Protein AF-A0A1Q4XN80-F1 (afdb_monomer_lite)

Structure (mmCIF, N/CA/C/O backbone):
data_AF-A0A1Q4XN80-F1
#
_entry.id   AF-A0A1Q4XN80-F1
#
loop_
_atom_site.group_PDB
_atom_site.id
_atom_site.type_symbol
_atom_site.label_atom_id
_atom_site.label_alt_id
_atom_site.label_comp_id
_atom_site.label_asym_id
_atom_site.label_entity_id
_atom_site.label_seq_id
_atom_site.pdbx_PDB_ins_code
_atom_site.Cartn_x
_atom_site.Cartn_y
_atom_site.Cartn_z
_atom_site.occupancy
_atom_site.B_iso_or_equiv
_atom_site.auth_seq_id
_atom_site.auth_comp_id
_atom_site.auth_asym_id
_atom_site.auth_atom_id
_atom_site.pdbx_PDB_model_num
ATOM 1 N N . MET A 1 1 ? -24.501 19.741 49.309 1.00 60.06 1 MET A N 1
ATOM 2 C CA . MET A 1 1 ? -23.180 20.151 48.778 1.00 60.06 1 MET A CA 1
ATOM 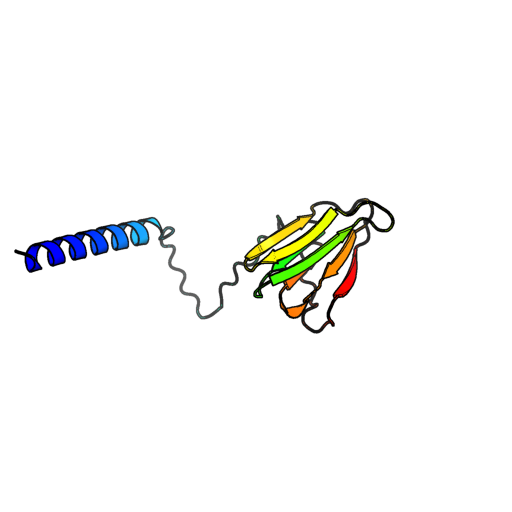3 C C . MET A 1 1 ? -22.724 19.364 47.542 1.00 60.06 1 MET A C 1
ATOM 5 O O . MET A 1 1 ? -22.026 19.949 46.731 1.00 60.06 1 MET A O 1
ATOM 9 N N . ALA A 1 2 ? -23.139 18.105 47.325 1.00 61.44 2 ALA A N 1
ATOM 10 C CA . ALA A 1 2 ? -22.735 17.329 46.136 1.00 61.44 2 ALA A CA 1
ATOM 11 C C . ALA A 1 2 ? -23.287 17.872 44.797 1.00 61.44 2 ALA A C 1
ATOM 13 O O . ALA A 1 2 ? -22.578 17.896 43.798 1.00 61.44 2 ALA A O 1
ATOM 14 N N . ILE A 1 3 ? -24.527 18.376 44.795 1.00 69.75 3 ILE A N 1
ATOM 15 C CA . ILE A 1 3 ? -25.181 18.936 43.597 1.00 69.75 3 ILE A CA 1
ATOM 16 C C . ILE A 1 3 ? -24.422 20.167 43.078 1.00 69.75 3 ILE A C 1
ATOM 18 O O . ILE A 1 3 ? -24.236 20.318 41.879 1.00 69.75 3 ILE A O 1
ATOM 22 N N . VAL A 1 4 ? -23.917 21.009 43.984 1.00 76.00 4 VAL A N 1
ATOM 23 C CA . VAL A 1 4 ? -23.137 22.202 43.619 1.00 76.00 4 VAL A CA 1
ATOM 24 C C . VAL A 1 4 ? -21.828 21.801 42.933 1.00 76.00 4 VAL A C 1
ATOM 26 O O . VAL A 1 4 ? -21.467 22.391 41.922 1.00 76.00 4 VAL A O 1
ATOM 29 N N . GLY A 1 5 ? -21.161 20.748 43.419 1.00 75.12 5 GLY A N 1
ATOM 30 C CA . GLY A 1 5 ? -19.956 20.211 42.781 1.00 75.12 5 GLY A CA 1
ATOM 31 C C . GLY A 1 5 ? -20.218 19.663 41.375 1.00 75.12 5 GLY A C 1
ATOM 32 O O . GLY A 1 5 ? -19.454 19.946 40.456 1.00 75.12 5 GLY A O 1
ATOM 33 N N . ALA A 1 6 ? -21.331 18.947 41.186 1.00 78.75 6 ALA A N 1
ATOM 34 C CA . ALA A 1 6 ? -21.714 18.411 39.880 1.00 78.75 6 ALA A CA 1
ATOM 35 C C . ALA A 1 6 ? -22.026 19.520 38.862 1.00 78.75 6 ALA A C 1
ATOM 37 O O . ALA A 1 6 ? -21.616 19.429 37.707 1.00 78.75 6 ALA A O 1
ATOM 38 N N . VAL A 1 7 ? -22.696 20.593 39.296 1.00 83.69 7 VAL A N 1
ATOM 39 C CA . VAL A 1 7 ? -23.005 21.743 38.433 1.00 83.69 7 VAL A CA 1
ATOM 40 C C . VAL A 1 7 ? -21.728 22.469 38.010 1.00 83.69 7 VAL A C 1
ATOM 42 O O . VAL A 1 7 ? -21.573 22.786 36.835 1.00 83.69 7 VAL A O 1
ATOM 45 N N . VAL A 1 8 ? -20.783 22.687 38.930 1.00 85.44 8 VAL A N 1
ATOM 46 C CA . VAL A 1 8 ? -19.504 23.342 38.602 1.00 85.44 8 VAL A CA 1
ATOM 47 C C . VAL A 1 8 ? -18.693 22.509 37.607 1.00 85.44 8 VAL A C 1
ATOM 49 O O . VAL A 1 8 ? -18.154 23.067 36.655 1.00 85.44 8 VAL A O 1
ATOM 52 N N . LEU A 1 9 ? -18.656 21.184 37.786 1.00 84.75 9 LEU A N 1
ATOM 53 C CA . LEU A 1 9 ? -17.957 20.266 36.883 1.00 84.75 9 LEU A CA 1
ATOM 54 C C . LEU A 1 9 ? -18.599 20.245 35.486 1.00 84.75 9 LEU A C 1
ATOM 56 O O . LEU A 1 9 ? -17.904 20.283 34.474 1.00 84.75 9 LEU A O 1
ATOM 60 N N . LEU A 1 10 ? -19.931 20.241 35.413 1.00 84.81 10 LEU A N 1
ATOM 61 C CA . LEU A 1 10 ? -20.640 20.313 34.138 1.00 84.81 10 LEU A CA 1
ATOM 62 C C . LEU A 1 10 ? -20.307 21.611 33.386 1.00 84.81 10 LEU A C 1
ATOM 64 O O . LEU A 1 10 ? -20.023 21.579 32.191 1.00 84.81 10 LEU A O 1
ATOM 68 N N . VAL A 1 11 ? -20.308 22.750 34.084 1.00 88.00 11 VAL A N 1
ATOM 69 C CA . VAL A 1 11 ? -20.015 24.061 33.485 1.00 88.00 11 VAL A CA 1
ATOM 70 C C . VAL A 1 11 ? -18.576 24.132 32.974 1.00 88.00 11 VAL A C 1
ATOM 72 O O . VAL A 1 11 ? -18.347 24.656 31.885 1.00 88.00 11 VAL A O 1
ATOM 75 N N . THR A 1 12 ? -17.604 23.577 33.702 1.00 85.81 12 THR A N 1
ATOM 76 C CA . THR A 1 12 ? -16.209 23.544 33.242 1.00 85.81 12 THR A CA 1
ATOM 77 C C . THR A 1 12 ? -16.029 22.628 32.036 1.00 85.81 12 THR A C 1
ATOM 79 O O . THR A 1 12 ? -15.347 23.022 31.093 1.00 85.81 12 THR A O 1
ATOM 82 N N . LEU A 1 13 ? -16.683 21.461 31.998 1.00 85.50 13 LEU A N 1
ATOM 83 C CA . LEU A 1 13 ? -16.658 20.588 30.818 1.00 85.50 13 LEU A CA 1
ATOM 84 C C . LEU A 1 13 ? -17.292 21.248 29.591 1.00 85.50 13 LEU A C 1
ATOM 86 O O . LEU A 1 13 ? -16.739 21.147 28.500 1.00 85.50 13 LEU A O 1
ATOM 90 N N . LEU A 1 14 ? -18.406 21.964 29.761 1.00 86.50 14 LEU A N 1
ATOM 91 C CA . LEU A 1 14 ? -19.043 22.713 28.674 1.00 86.50 14 LEU A CA 1
ATOM 92 C C . LEU A 1 14 ? -18.152 23.854 28.170 1.00 86.50 14 LEU A C 1
ATOM 94 O O . LEU A 1 14 ? -18.052 24.063 26.963 1.00 86.50 14 LEU A O 1
ATOM 98 N N . ALA A 1 15 ? -17.471 24.563 29.073 1.00 84.62 15 ALA A N 1
ATOM 99 C CA . ALA A 1 15 ? -16.552 25.637 28.708 1.00 84.62 15 ALA A CA 1
ATOM 100 C C . ALA A 1 15 ? -15.319 25.109 27.960 1.00 84.62 15 ALA A C 1
ATOM 102 O O . ALA A 1 15 ? -14.941 25.674 26.936 1.00 84.62 15 ALA A O 1
ATOM 103 N N . LEU A 1 16 ? -14.717 24.011 28.430 1.00 80.44 16 LEU A N 1
ATOM 104 C CA . LEU A 1 16 ? -13.585 23.381 27.747 1.00 80.44 16 LEU A CA 1
ATOM 105 C C . LEU A 1 16 ? -14.023 22.795 26.403 1.00 80.44 16 LEU A C 1
ATOM 107 O O . LEU A 1 16 ? -13.398 23.090 25.391 1.00 80.44 16 LEU A O 1
ATOM 111 N N . GLY A 1 17 ? -15.123 22.042 26.364 1.00 76.00 17 GLY A N 1
ATOM 112 C CA . GLY A 1 17 ? -15.669 21.489 25.124 1.00 76.00 17 GLY A CA 1
ATOM 113 C C . GLY A 1 17 ? -15.972 22.576 24.092 1.00 76.00 17 GLY A C 1
ATOM 114 O O . GLY A 1 17 ? -15.547 22.472 22.945 1.00 76.00 17 GLY A O 1
ATOM 115 N N . GLY A 1 18 ? -16.617 23.669 24.510 1.00 78.81 18 GLY A N 1
ATOM 116 C CA . GLY A 1 18 ? -16.890 24.819 23.648 1.00 78.81 18 GLY A CA 1
ATOM 117 C C . GLY A 1 18 ? -15.625 25.540 23.177 1.00 78.81 18 GLY A C 1
ATOM 118 O O . GLY A 1 18 ? -15.546 25.933 22.016 1.00 78.81 18 GLY A O 1
ATOM 119 N N . PHE A 1 19 ? -14.614 25.680 24.037 1.00 77.38 19 PHE A N 1
ATOM 120 C CA . PHE A 1 19 ? -13.344 26.317 23.684 1.00 77.38 19 PHE A CA 1
ATOM 121 C C . PHE A 1 19 ? -12.529 25.488 22.685 1.00 77.38 19 PHE A C 1
ATOM 123 O O . PHE A 1 19 ? -11.987 26.042 21.729 1.00 77.38 19 PHE A O 1
ATOM 130 N N . PHE A 1 20 ? -12.466 24.166 22.875 1.00 74.50 20 PHE A N 1
ATOM 131 C CA . PHE A 1 20 ? -11.819 23.255 21.931 1.00 74.50 20 PHE A CA 1
ATOM 132 C C . PHE A 1 20 ? -12.544 23.253 20.587 1.00 74.50 20 PHE A C 1
ATOM 134 O O . PHE A 1 20 ? -11.889 23.432 19.568 1.00 74.50 20 PHE A O 1
ATOM 141 N N . LEU A 1 21 ? -13.878 23.162 20.575 1.00 70.62 21 LEU A N 1
ATOM 142 C CA . LEU A 1 21 ? -14.654 23.264 19.339 1.00 70.62 21 LEU A CA 1
ATOM 143 C C . LEU A 1 21 ? -14.412 24.603 18.637 1.00 70.62 21 LEU A C 1
ATOM 145 O O . LEU A 1 21 ? -14.045 24.610 17.471 1.00 70.62 21 LEU A O 1
ATOM 149 N N . TYR A 1 22 ? -14.514 25.731 19.345 1.00 69.00 22 TYR A N 1
ATOM 150 C CA . TYR A 1 22 ? -14.275 27.058 18.767 1.00 69.00 22 TYR A CA 1
ATOM 151 C C . TYR A 1 22 ? -12.868 27.205 18.173 1.00 69.00 22 TYR A C 1
ATOM 153 O O . TYR A 1 22 ? -12.702 27.804 17.114 1.00 69.00 22 TYR A O 1
ATOM 161 N N . ARG A 1 23 ? -11.849 26.643 18.831 1.00 67.56 23 ARG A N 1
ATOM 162 C CA . ARG A 1 23 ? -10.459 26.699 18.360 1.00 67.56 23 ARG A CA 1
ATOM 163 C C . ARG A 1 23 ? -10.153 25.691 17.250 1.00 67.56 23 ARG A C 1
ATOM 165 O O . ARG A 1 23 ? -9.181 25.884 16.527 1.00 67.56 23 ARG A O 1
ATOM 172 N N . SER A 1 24 ? -10.970 24.649 17.121 1.00 56.22 24 SER A N 1
ATOM 173 C CA . SER A 1 24 ? -10.894 23.650 16.056 1.00 56.22 24 SER A CA 1
ATOM 174 C C . SER A 1 24 ? -11.685 24.027 14.807 1.00 56.22 24 SER A C 1
ATOM 176 O O . SER A 1 24 ? -11.519 23.341 13.807 1.00 56.22 24 SER A O 1
ATOM 178 N N . LEU A 1 25 ? -12.510 25.084 14.820 1.00 62.50 25 LEU A N 1
ATOM 179 C CA . LEU A 1 25 ? -13.125 25.597 13.594 1.00 62.50 25 LEU A CA 1
ATOM 180 C C . LEU A 1 25 ? -12.064 26.345 12.760 1.00 62.50 25 LEU A C 1
ATOM 182 O O . LEU A 1 25 ? -11.622 27.425 13.168 1.00 62.50 25 LEU A O 1
ATOM 186 N N . PRO A 1 26 ? -11.672 25.831 11.577 1.00 55.97 26 PRO A N 1
ATOM 187 C CA . PRO A 1 26 ? -10.944 26.618 10.592 1.00 55.97 26 PRO A CA 1
ATOM 188 C C . PRO A 1 26 ? -11.857 27.768 10.164 1.00 55.97 26 PRO A C 1
ATOM 190 O O . PRO A 1 26 ? -13.069 27.586 10.043 1.00 55.97 26 PRO A O 1
ATOM 193 N N . GLY A 1 27 ? -11.289 28.961 9.982 1.00 49.88 27 GLY A N 1
ATOM 194 C CA . GLY A 1 27 ? -12.044 30.178 9.693 1.00 49.88 27 GLY A CA 1
ATOM 195 C C . GLY A 1 27 ? -13.148 29.963 8.654 1.00 49.88 27 GLY A C 1
ATOM 196 O O . GLY A 1 27 ? -12.901 29.485 7.550 1.00 49.88 27 GLY A O 1
ATOM 197 N N . THR A 1 28 ? -14.368 30.328 9.037 1.00 43.19 28 THR A N 1
ATOM 198 C CA . THR A 1 28 ? -15.563 30.345 8.200 1.00 43.19 28 THR A CA 1
ATOM 199 C C . THR A 1 28 ? -15.310 31.089 6.885 1.00 43.19 28 THR A C 1
ATOM 201 O O . THR A 1 28 ? -15.418 32.311 6.825 1.00 43.19 28 THR A O 1
ATOM 204 N N . ASN A 1 29 ? -15.050 30.342 5.815 1.00 40.53 29 ASN A N 1
ATOM 205 C CA . ASN A 1 29 ? -15.489 30.701 4.474 1.00 40.53 29 ASN A CA 1
ATOM 206 C C . ASN A 1 29 ? -16.725 29.845 4.198 1.00 40.53 29 ASN A C 1
ATOM 208 O O . ASN A 1 29 ? -16.622 28.648 3.940 1.00 40.53 29 ASN A O 1
ATOM 212 N N . VAL A 1 30 ? -17.911 30.440 4.325 1.00 47.28 30 VAL A N 1
ATOM 213 C CA . VAL A 1 30 ? -19.154 29.785 3.913 1.00 47.28 30 VAL A CA 1
ATOM 214 C C . VAL A 1 30 ? -19.107 29.628 2.397 1.00 47.28 30 VAL A C 1
ATOM 216 O O . VAL A 1 30 ? -19.273 30.602 1.669 1.00 47.28 30 VAL A O 1
ATOM 219 N N . SER A 1 31 ? -18.931 28.399 1.927 1.00 38.72 31 SER A N 1
ATOM 220 C CA . SER A 1 31 ? -19.492 27.972 0.652 1.00 38.72 31 SER A CA 1
ATOM 221 C C . SER A 1 31 ? -20.417 26.807 0.952 1.00 38.72 31 SER A C 1
ATOM 223 O O . SER A 1 31 ? -19.987 25.724 1.345 1.00 38.72 31 SER A O 1
ATOM 225 N N . ALA A 1 32 ? -21.716 27.069 0.852 1.00 48.44 32 ALA A N 1
ATOM 226 C CA . ALA A 1 32 ? -22.711 26.021 0.830 1.00 48.44 32 ALA A CA 1
ATOM 227 C C . ALA A 1 32 ? -22.502 25.227 -0.463 1.00 48.44 32 ALA A C 1
ATOM 229 O O . ALA A 1 32 ? -22.823 25.720 -1.542 1.00 48.44 32 ALA A O 1
ATOM 230 N N . ASN A 1 33 ? -21.977 24.009 -0.360 1.00 35.16 33 ASN A N 1
ATOM 231 C CA . ASN A 1 33 ? -22.193 23.011 -1.391 1.00 35.16 33 ASN A CA 1
ATOM 232 C C . ASN A 1 33 ? -22.605 21.690 -0.745 1.00 35.16 33 ASN A C 1
ATOM 234 O O . ASN A 1 33 ? -22.075 21.274 0.283 1.00 35.16 33 ASN A O 1
ATOM 238 N N . ALA A 1 34 ? -23.648 21.120 -1.327 1.00 38.88 34 ALA A N 1
ATOM 239 C CA . ALA A 1 34 ? -24.371 19.961 -0.855 1.00 38.88 34 ALA A CA 1
ATOM 240 C C . ALA A 1 34 ? -23.509 18.692 -0.836 1.00 38.88 34 ALA A C 1
ATOM 242 O O . ALA A 1 34 ? -22.550 18.577 -1.592 1.00 38.88 34 ALA A O 1
ATOM 243 N N . SER A 1 35 ? -23.939 17.742 0.001 1.00 46.97 35 SER A N 1
ATOM 244 C CA . SER A 1 35 ? -23.742 16.293 -0.119 1.00 46.97 35 SER A CA 1
ATOM 245 C C . SER A 1 35 ? -22.552 15.836 -0.958 1.00 46.97 35 SER A C 1
ATOM 247 O O . SER A 1 35 ? -22.651 15.643 -2.166 1.00 46.97 35 SER A O 1
ATOM 249 N N . GLY A 1 36 ? -21.466 15.531 -0.271 1.00 35.72 36 GLY A N 1
ATOM 250 C CA . GLY A 1 36 ? -20.405 14.696 -0.794 1.00 35.72 36 GLY A CA 1
ATOM 251 C C . GLY A 1 36 ? -19.506 14.346 0.366 1.00 35.72 36 GLY A C 1
ATOM 252 O O . GLY A 1 36 ? -18.949 15.242 0.991 1.00 35.72 36 GLY A O 1
ATOM 253 N N . THR A 1 37 ? -19.445 13.063 0.704 1.00 39.22 37 THR A N 1
ATOM 254 C CA . THR A 1 37 ? -18.404 12.467 1.538 1.00 39.22 37 THR A CA 1
ATOM 255 C C . THR A 1 37 ? -17.082 13.180 1.277 1.00 39.22 37 THR A C 1
ATOM 257 O O . THR A 1 37 ? -16.503 13.030 0.203 1.00 39.22 37 THR A O 1
ATOM 260 N N . ALA A 1 38 ? -16.622 13.982 2.237 1.00 41.16 38 ALA A N 1
ATOM 261 C CA . ALA A 1 38 ? -15.252 14.458 2.252 1.00 41.16 38 ALA A CA 1
ATOM 262 C C . ALA A 1 38 ? -14.381 13.258 2.639 1.00 41.16 38 ALA A C 1
ATOM 264 O O . ALA A 1 38 ? -13.929 13.132 3.773 1.00 41.16 38 ALA A O 1
ATOM 265 N N . SER A 1 39 ? -14.196 12.334 1.693 1.00 44.28 39 SER A N 1
ATOM 266 C CA . SER A 1 39 ? -12.913 11.661 1.605 1.00 44.28 39 SER A CA 1
ATOM 267 C C . SER A 1 39 ? -11.947 12.789 1.314 1.00 44.28 39 SER A C 1
ATOM 269 O O . SER A 1 39 ? -11.987 13.366 0.230 1.00 44.28 39 SER A O 1
ATOM 271 N N . GLU A 1 40 ? -11.183 13.177 2.328 1.00 43.91 40 GLU A N 1
ATOM 272 C CA . GLU A 1 40 ? -9.971 13.965 2.166 1.00 43.91 40 GLU A CA 1
ATOM 273 C C . GLU A 1 40 ? -9.176 13.254 1.071 1.00 43.91 40 GLU A C 1
ATOM 275 O O . GLU A 1 40 ? -8.624 12.173 1.298 1.00 43.91 40 GLU A O 1
ATOM 280 N N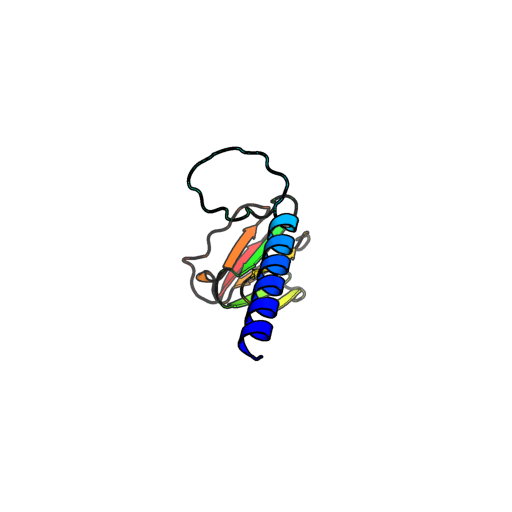 . ALA A 1 41 ? -9.300 13.751 -0.163 1.00 49.06 41 ALA A N 1
ATOM 281 C CA . ALA A 1 41 ? -8.582 13.199 -1.289 1.00 49.06 41 ALA A CA 1
ATOM 282 C C . ALA A 1 41 ? -7.115 13.353 -0.898 1.00 49.06 41 ALA A C 1
ATOM 284 O O . ALA A 1 41 ? -6.717 14.478 -0.588 1.00 49.06 41 ALA A O 1
ATOM 285 N N . PRO A 1 42 ? -6.352 12.253 -0.790 1.00 54.53 42 PRO A N 1
ATOM 286 C CA . PRO A 1 42 ? -4.955 12.356 -0.409 1.00 54.53 42 PRO A CA 1
ATOM 287 C C . PRO A 1 42 ? -4.292 13.354 -1.357 1.00 54.53 42 PRO A C 1
ATOM 289 O O . PRO A 1 42 ? -4.491 13.255 -2.569 1.00 54.53 42 PRO A O 1
ATOM 292 N N . ASP A 1 43 ? -3.582 14.342 -0.804 1.00 57.25 43 ASP A N 1
ATOM 293 C CA . ASP A 1 43 ? -2.860 15.341 -1.587 1.00 57.25 43 ASP A CA 1
ATOM 294 C C . ASP A 1 43 ? -1.982 14.606 -2.606 1.00 57.25 43 ASP A C 1
ATOM 296 O O . ASP A 1 43 ? -0.954 14.019 -2.259 1.00 57.25 43 ASP A O 1
ATOM 300 N N . THR A 1 44 ? -2.403 14.613 -3.875 1.00 58.19 44 THR A N 1
ATOM 301 C CA . THR A 1 44 ? -1.756 13.861 -4.962 1.00 58.19 44 THR A CA 1
ATOM 302 C C . THR A 1 44 ? -0.292 14.246 -5.140 1.00 58.19 44 THR A C 1
ATOM 304 O O . THR A 1 44 ? 0.502 13.466 -5.658 1.00 58.19 44 THR A O 1
ATOM 307 N N . GLU A 1 45 ? 0.088 15.430 -4.657 1.00 57.94 45 GLU A N 1
ATOM 308 C CA . GLU A 1 45 ? 1.455 15.946 -4.690 1.00 57.94 45 GLU A CA 1
ATOM 309 C C . GLU A 1 45 ? 2.427 15.189 -3.767 1.00 57.94 45 GLU A C 1
ATOM 311 O O . GLU A 1 45 ? 3.636 15.286 -3.962 1.00 57.94 45 GLU A O 1
ATOM 316 N N . ASN A 1 46 ? 1.934 14.412 -2.793 1.00 64.75 46 ASN A N 1
ATOM 317 C CA . ASN A 1 46 ? 2.768 13.700 -1.813 1.00 64.75 46 ASN A CA 1
ATOM 318 C C . ASN A 1 46 ? 2.690 12.166 -1.924 1.00 64.75 46 ASN A C 1
ATOM 320 O O . ASN A 1 46 ? 3.209 11.444 -1.074 1.00 64.75 46 ASN A O 1
ATOM 324 N N . MET A 1 47 ? 2.023 11.647 -2.958 1.00 75.88 47 MET A N 1
ATOM 325 C CA . MET A 1 47 ? 1.783 10.204 -3.099 1.00 75.88 47 MET A CA 1
ATOM 326 C C . MET A 1 47 ? 3.004 9.452 -3.654 1.00 75.88 47 MET A C 1
ATOM 328 O O . MET A 1 47 ? 3.184 8.273 -3.359 1.00 75.88 47 MET A O 1
ATOM 332 N N . GLY A 1 48 ? 3.902 10.127 -4.377 1.00 85.00 48 GLY A N 1
ATOM 333 C CA . GLY A 1 48 ? 5.081 9.487 -4.965 1.00 85.00 48 GLY A CA 1
ATOM 334 C C . GLY A 1 48 ? 4.724 8.462 -6.052 1.00 85.00 48 GLY A C 1
ATOM 335 O O . GLY A 1 48 ? 3.708 8.592 -6.735 1.00 85.00 48 GLY A O 1
ATOM 336 N N . VAL A 1 49 ? 5.574 7.445 -6.221 1.00 91.69 49 VAL A N 1
ATOM 337 C CA . VAL A 1 49 ? 5.385 6.364 -7.211 1.00 91.69 49 VAL A CA 1
ATOM 338 C C . VAL A 1 49 ? 4.449 5.268 -6.702 1.00 91.69 49 VAL A C 1
ATOM 340 O O . VAL A 1 49 ? 3.729 4.662 -7.491 1.00 91.69 49 VAL A O 1
ATOM 343 N N . LEU A 1 50 ? 4.426 5.039 -5.387 1.00 92.62 50 LEU A N 1
ATOM 344 C CA . LEU A 1 50 ? 3.551 4.077 -4.724 1.00 92.62 50 LEU A CA 1
ATOM 345 C C . LEU A 1 50 ? 3.073 4.665 -3.401 1.00 92.62 50 LEU A C 1
ATOM 347 O O . LEU A 1 50 ? 3.883 4.991 -2.535 1.00 92.62 50 LEU A O 1
ATOM 351 N N . TYR A 1 51 ? 1.760 4.726 -3.226 1.00 93.44 51 TYR A N 1
ATOM 352 C CA . TYR A 1 51 ? 1.116 5.065 -1.967 1.00 93.44 51 TYR A CA 1
ATOM 353 C C . TYR A 1 51 ? 0.098 3.988 -1.615 1.00 93.44 51 TYR A C 1
ATOM 355 O O . TYR A 1 51 ? -0.742 3.626 -2.439 1.00 93.44 51 TYR A O 1
ATOM 363 N N . ILE A 1 52 ? 0.177 3.476 -0.392 1.00 93.88 52 ILE A N 1
ATOM 364 C CA . ILE A 1 52 ? -0.728 2.450 0.129 1.00 93.88 52 ILE A CA 1
ATOM 365 C C . ILE A 1 52 ? -1.312 2.973 1.434 1.00 93.88 52 ILE A C 1
ATOM 367 O O . ILE A 1 52 ? -0.574 3.421 2.315 1.00 93.88 52 ILE A O 1
ATOM 371 N N . ARG A 1 53 ? -2.634 2.900 1.572 1.00 93.75 53 ARG A N 1
ATOM 372 C CA . ARG A 1 53 ? -3.362 3.288 2.783 1.00 93.75 53 ARG A CA 1
ATOM 373 C C . ARG A 1 53 ? -4.324 2.188 3.193 1.00 93.75 53 ARG A C 1
ATOM 375 O O . ARG A 1 53 ? -5.074 1.690 2.365 1.00 93.75 53 ARG A O 1
ATOM 382 N N . VAL A 1 54 ? -4.371 1.878 4.483 1.00 93.88 54 VAL A N 1
ATOM 383 C CA . VAL A 1 54 ? -5.347 0.926 5.026 1.00 93.88 54 VAL A CA 1
ATOM 384 C C . VAL A 1 54 ? -6.656 1.642 5.351 1.00 93.88 54 VAL A C 1
ATOM 386 O O . VAL A 1 54 ? -6.677 2.614 6.116 1.00 93.88 54 VAL A O 1
ATOM 389 N N . ILE A 1 55 ? -7.749 1.149 4.770 1.00 93.06 55 ILE A N 1
ATOM 390 C CA . ILE A 1 55 ? -9.126 1.613 4.995 1.00 93.06 55 ILE A CA 1
ATOM 391 C C . ILE A 1 55 ? -9.955 0.618 5.828 1.00 93.06 55 ILE A C 1
ATOM 393 O O . ILE A 1 55 ? -10.888 1.038 6.516 1.00 93.06 55 ILE A O 1
ATOM 397 N N . GLY A 1 56 ? -9.592 -0.670 5.805 1.00 89.00 56 GLY A N 1
ATOM 398 C CA . GLY A 1 56 ? -10.161 -1.733 6.639 1.00 89.00 56 GLY A CA 1
ATOM 399 C C . GLY A 1 56 ? -9.557 -1.786 8.046 1.00 89.00 56 GLY A C 1
ATOM 400 O O . GLY A 1 56 ? -8.960 -0.813 8.500 1.00 89.00 56 GLY A O 1
ATOM 401 N N . GLU A 1 57 ? -9.728 -2.911 8.748 1.00 89.44 57 GLU A N 1
ATOM 402 C CA . GLU A 1 57 ? -9.205 -3.110 10.114 1.00 89.44 57 GLU A CA 1
ATOM 403 C C . GLU A 1 57 ? -7.672 -3.211 10.122 1.00 89.44 57 GLU A C 1
ATOM 405 O O . GLU A 1 57 ? -6.995 -2.401 10.767 1.00 89.44 57 GLU A O 1
ATOM 410 N N . SER A 1 58 ? -7.130 -4.150 9.346 1.00 91.94 58 SER A N 1
ATOM 411 C CA . SER A 1 58 ? -5.705 -4.274 9.057 1.00 91.94 58 SER A CA 1
ATOM 412 C C . SER A 1 58 ? -5.463 -5.012 7.736 1.00 91.94 58 SER A C 1
ATOM 414 O O . SER A 1 58 ? -6.361 -5.660 7.205 1.00 91.94 58 SER A O 1
ATOM 416 N N . SER A 1 59 ? -4.259 -4.874 7.182 1.00 94.00 59 SER A N 1
ATOM 417 C CA . SER A 1 59 ? -3.766 -5.685 6.066 1.00 94.00 59 SER A CA 1
ATOM 418 C C . SER A 1 59 ? -2.260 -5.866 6.183 1.00 94.00 59 SER A C 1
ATOM 420 O O . SER A 1 59 ? -1.537 -4.931 6.531 1.00 94.00 59 SER A O 1
ATOM 422 N N . GLU A 1 60 ? -1.777 -7.049 5.823 1.00 96.12 60 GLU A N 1
ATOM 423 C CA . GLU A 1 60 ? -0.357 -7.284 5.577 1.00 96.12 60 GLU A CA 1
ATOM 424 C C . GLU A 1 60 ? 0.056 -6.587 4.277 1.00 96.12 60 GLU A C 1
ATOM 426 O O . GLU A 1 60 ? -0.656 -6.652 3.268 1.00 96.12 60 GLU A O 1
ATOM 431 N N . VAL A 1 61 ? 1.170 -5.859 4.324 1.00 96.12 61 VAL A N 1
ATOM 432 C CA . VAL A 1 61 ? 1.733 -5.157 3.171 1.00 96.12 61 VAL A CA 1
ATOM 433 C C . VAL A 1 61 ? 3.196 -5.539 3.052 1.00 96.12 61 VAL A C 1
ATOM 435 O O . VAL A 1 61 ? 4.007 -5.255 3.936 1.00 96.12 61 VAL A O 1
ATOM 438 N N . PHE A 1 62 ? 3.526 -6.142 1.917 1.00 96.69 62 PHE A N 1
ATOM 4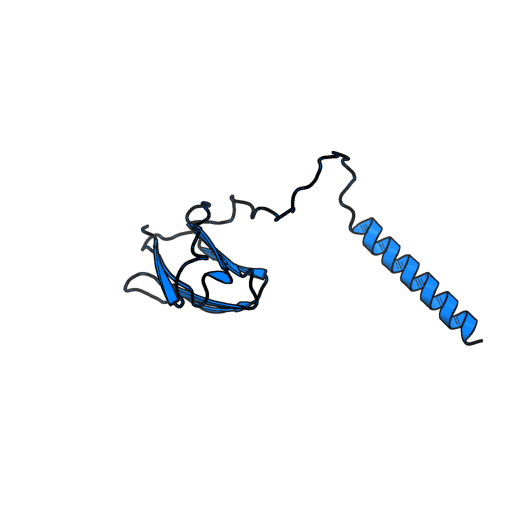39 C CA . PHE A 1 62 ? 4.873 -6.552 1.574 1.00 96.69 62 PHE A CA 1
ATOM 440 C C . PHE A 1 62 ? 5.345 -5.787 0.337 1.00 96.69 62 PHE A C 1
ATOM 442 O O . PHE A 1 62 ? 4.660 -5.746 -0.685 1.00 96.69 62 PHE A O 1
ATOM 449 N N . VAL A 1 63 ? 6.517 -5.163 0.420 1.00 95.56 63 VAL A N 1
ATOM 450 C CA . VAL A 1 63 ? 7.120 -4.394 -0.675 1.00 95.56 63 VAL A CA 1
ATOM 451 C C . VAL A 1 63 ? 8.593 -4.752 -0.774 1.00 95.56 63 VAL A C 1
ATOM 453 O O . VAL A 1 63 ? 9.315 -4.708 0.222 1.00 95.56 63 VAL A O 1
ATOM 456 N N . ARG A 1 64 ? 9.076 -5.056 -1.977 1.00 95.25 64 ARG A N 1
ATOM 457 C CA . ARG A 1 64 ? 10.493 -5.337 -2.242 1.00 95.25 64 ARG A CA 1
ATOM 458 C C . ARG A 1 64 ? 10.943 -4.801 -3.593 1.00 95.25 64 ARG A C 1
ATOM 460 O O . ARG A 1 64 ? 10.122 -4.512 -4.459 1.00 95.25 64 ARG A O 1
ATOM 467 N N . ILE A 1 65 ? 12.252 -4.736 -3.788 1.00 94.81 65 ILE A N 1
ATOM 468 C CA . ILE A 1 65 ? 12.846 -4.574 -5.117 1.00 94.81 65 ILE A CA 1
ATOM 469 C C . ILE A 1 65 ? 12.837 -5.952 -5.808 1.00 94.81 65 ILE A C 1
ATOM 471 O O . ILE A 1 65 ? 13.246 -6.935 -5.180 1.00 94.81 65 ILE A O 1
ATOM 475 N N . PRO A 1 66 ? 12.382 -6.078 -7.069 1.00 93.00 66 PRO A N 1
ATOM 476 C CA . PRO A 1 66 ? 12.406 -7.347 -7.796 1.00 93.00 66 PRO A CA 1
ATOM 477 C C . PRO A 1 66 ? 13.818 -7.958 -7.847 1.00 93.00 66 PRO A C 1
ATOM 479 O O . PRO A 1 66 ? 14.734 -7.401 -8.443 1.00 93.00 66 PRO A O 1
ATOM 482 N N . GLY A 1 67 ? 14.010 -9.116 -7.204 1.00 89.38 67 GLY A N 1
ATOM 483 C CA . GLY A 1 67 ? 15.328 -9.761 -7.090 1.00 89.38 67 GLY A CA 1
ATOM 484 C C . GLY A 1 67 ? 16.328 -9.048 -6.164 1.00 89.38 67 GLY A C 1
ATOM 485 O O . GLY A 1 67 ? 17.492 -9.446 -6.127 1.00 89.38 67 GLY A O 1
ATOM 486 N N . GLY A 1 68 ? 15.882 -8.025 -5.433 1.00 91.88 68 GLY A N 1
ATOM 487 C CA . GLY A 1 68 ? 16.672 -7.226 -4.501 1.00 91.88 68 GLY A CA 1
ATOM 488 C C . GLY A 1 68 ? 16.166 -7.316 -3.059 1.00 91.88 68 GLY A C 1
ATOM 489 O O . GLY A 1 68 ? 15.690 -8.362 -2.611 1.00 91.88 68 GLY A O 1
ATOM 490 N N . ASP A 1 69 ? 16.304 -6.210 -2.329 1.00 93.12 69 ASP A N 1
ATOM 491 C CA . ASP A 1 69 ? 16.006 -6.129 -0.899 1.00 93.12 69 ASP A CA 1
ATOM 492 C C . ASP A 1 69 ? 14.507 -5.982 -0.598 1.00 93.12 69 ASP A C 1
ATOM 494 O O . ASP A 1 69 ? 13.734 -5.403 -1.369 1.00 93.12 69 ASP A O 1
ATOM 498 N N . VAL A 1 70 ? 14.105 -6.469 0.578 1.00 95.56 70 VAL A N 1
ATOM 499 C CA . VAL A 1 70 ? 12.771 -6.235 1.146 1.00 95.56 70 VAL A CA 1
ATOM 500 C C . VAL A 1 70 ? 12.731 -4.837 1.759 1.00 95.56 70 VAL A C 1
ATOM 502 O O . VAL A 1 70 ? 13.536 -4.507 2.628 1.00 95.56 70 VAL A O 1
ATOM 505 N N . LEU A 1 71 ? 11.786 -4.019 1.301 1.00 93.62 71 LEU A N 1
ATOM 506 C CA . LEU A 1 71 ? 11.575 -2.649 1.767 1.00 93.62 71 LEU A CA 1
ATOM 507 C C . LEU A 1 71 ? 10.510 -2.572 2.865 1.00 93.62 71 LEU A C 1
ATOM 509 O O . LEU A 1 71 ? 10.569 -1.677 3.707 1.00 93.62 71 LEU A O 1
ATOM 513 N N . MET A 1 72 ? 9.527 -3.473 2.831 1.00 93.94 72 MET A N 1
ATOM 514 C CA . MET A 1 72 ? 8.452 -3.578 3.811 1.00 93.94 72 MET A CA 1
ATOM 515 C C . MET A 1 72 ? 7.961 -5.013 3.923 1.00 93.94 72 MET A C 1
ATOM 517 O O . MET A 1 72 ? 7.796 -5.688 2.912 1.00 93.94 72 MET A O 1
ATOM 521 N N . ASP A 1 73 ? 7.696 -5.429 5.154 1.00 95.25 73 ASP A N 1
ATOM 522 C CA . ASP A 1 73 ? 7.078 -6.707 5.495 1.00 95.25 73 ASP A CA 1
A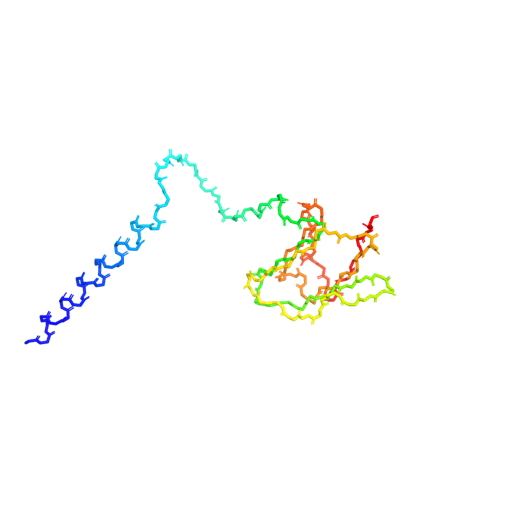TOM 523 C C . ASP A 1 73 ? 6.416 -6.552 6.871 1.00 95.25 73 ASP A C 1
ATOM 525 O O . ASP A 1 73 ? 7.034 -6.804 7.910 1.00 95.25 73 ASP A O 1
ATOM 529 N N . GLN A 1 74 ? 5.222 -5.952 6.901 1.00 94.38 74 GLN A N 1
ATOM 530 C CA . GLN A 1 74 ? 4.514 -5.706 8.158 1.00 94.38 74 GLN A CA 1
ATOM 531 C C . GLN A 1 74 ? 2.995 -5.639 7.986 1.00 94.38 74 GLN A C 1
ATOM 533 O O . GLN A 1 74 ? 2.471 -5.242 6.943 1.00 94.38 74 GLN A O 1
ATOM 538 N N . GLU A 1 75 ? 2.288 -5.924 9.076 1.00 95.06 75 GLU A N 1
ATOM 539 C CA . GLU A 1 75 ? 0.862 -5.641 9.199 1.00 95.06 75 GLU A CA 1
ATOM 540 C C . GLU A 1 75 ? 0.629 -4.142 9.441 1.00 95.06 75 GLU A C 1
ATOM 542 O O . GLU A 1 75 ? 1.238 -3.521 10.318 1.00 95.06 75 GLU A O 1
ATOM 547 N N . MET A 1 76 ? -0.258 -3.549 8.646 1.00 93.62 76 MET A N 1
ATOM 548 C CA . MET A 1 76 ? -0.685 -2.159 8.757 1.00 93.62 76 MET A CA 1
ATOM 549 C C . MET A 1 76 ? -2.134 -2.102 9.244 1.00 93.62 76 MET A C 1
ATOM 551 O O . MET A 1 76 ? -3.005 -2.764 8.690 1.00 93.62 76 MET A O 1
ATOM 555 N N . SER A 1 77 ? -2.410 -1.285 10.259 1.00 94.31 77 SER A N 1
ATOM 556 C CA . SER A 1 77 ? -3.753 -1.057 10.802 1.00 94.31 77 SER A CA 1
ATOM 557 C C . SER A 1 77 ? -4.465 0.128 10.146 1.00 94.31 77 SER A C 1
ATOM 559 O O . SER A 1 77 ? -3.847 0.966 9.484 1.00 94.31 77 SER A O 1
ATOM 561 N N . GLN A 1 78 ? -5.773 0.234 10.391 1.00 92.25 78 GLN A N 1
ATOM 562 C CA . GLN A 1 78 ? -6.625 1.305 9.878 1.00 92.25 78 GLN A CA 1
ATOM 563 C C . GLN A 1 78 ? -6.003 2.704 10.014 1.00 92.25 78 GLN A C 1
ATOM 565 O O . GLN A 1 78 ? -5.597 3.135 11.096 1.00 92.25 78 GLN A O 1
ATOM 570 N N . GLY A 1 79 ? -5.972 3.443 8.903 1.00 87.38 79 GLY A N 1
ATOM 571 C CA . GLY A 1 79 ? -5.453 4.809 8.851 1.00 87.38 79 GLY A CA 1
ATOM 572 C C . GLY A 1 79 ? -3.932 4.912 8.719 1.00 87.38 79 GLY A C 1
ATOM 573 O O . GLY A 1 79 ? -3.437 6.007 8.446 1.00 87.38 79 GLY A O 1
ATOM 574 N N . GLN A 1 80 ? -3.184 3.811 8.844 1.00 91.25 80 GLN A N 1
ATOM 575 C CA . GLN A 1 80 ? -1.769 3.807 8.488 1.00 91.25 80 GLN A CA 1
ATOM 576 C C . GLN A 1 80 ? -1.599 3.911 6.971 1.00 91.25 80 GLN A C 1
ATOM 578 O O . GLN A 1 80 ? -2.405 3.406 6.185 1.00 91.25 80 GLN A O 1
ATOM 583 N N . SER A 1 81 ? -0.524 4.581 6.564 1.00 92.50 81 SER A N 1
ATOM 584 C CA . SER A 1 81 ? -0.137 4.692 5.164 1.00 92.50 81 SER A CA 1
ATOM 585 C C . SER A 1 81 ? 1.372 4.604 5.008 1.00 92.50 81 SER A C 1
ATOM 587 O O . SER A 1 81 ? 2.125 4.911 5.936 1.00 92.50 81 SER A O 1
ATOM 589 N N . VAL A 1 82 ? 1.796 4.160 3.833 1.00 92.38 82 VAL A N 1
ATOM 590 C CA . VAL A 1 82 ? 3.191 4.116 3.411 1.00 92.38 82 VAL A CA 1
ATOM 591 C C . VAL A 1 82 ? 3.290 4.729 2.023 1.00 92.38 82 VAL A C 1
ATOM 593 O O . VAL A 1 82 ? 2.414 4.535 1.179 1.00 92.38 82 VAL A O 1
ATOM 596 N N . ASN A 1 83 ? 4.350 5.499 1.804 1.00 92.12 83 ASN A N 1
ATOM 597 C CA . ASN A 1 83 ? 4.629 6.136 0.531 1.00 92.12 83 ASN A CA 1
ATOM 598 C C . ASN A 1 83 ? 6.073 5.852 0.112 1.00 92.12 83 ASN A C 1
ATOM 600 O O . ASN A 1 83 ? 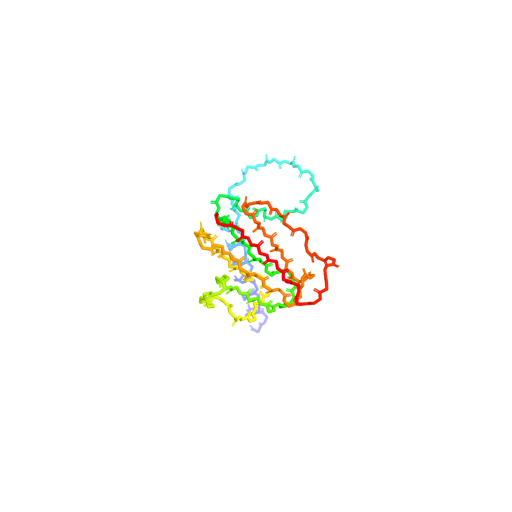6.998 5.924 0.922 1.00 92.12 83 ASN A O 1
ATOM 604 N N . TYR A 1 84 ? 6.255 5.574 -1.172 1.00 91.50 84 TYR A N 1
ATOM 605 C CA . TYR A 1 84 ? 7.551 5.466 -1.819 1.00 91.50 84 TYR A CA 1
ATOM 606 C C . TYR A 1 84 ? 7.629 6.532 -2.902 1.00 91.50 84 TYR A C 1
ATOM 608 O O . TYR A 1 84 ? 6.778 6.610 -3.784 1.00 91.50 84 TYR A O 1
ATOM 616 N N . ASN A 1 85 ? 8.660 7.372 -2.830 1.00 89.69 85 ASN A N 1
ATOM 617 C CA . ASN A 1 85 ? 8.842 8.495 -3.754 1.00 89.69 85 ASN A CA 1
ATOM 618 C C . ASN A 1 85 ? 9.646 8.127 -5.008 1.00 89.69 85 ASN A C 1
ATOM 620 O O . ASN A 1 85 ? 9.686 8.908 -5.953 1.00 89.69 85 ASN A O 1
ATOM 624 N N . ARG A 1 86 ? 10.319 6.972 -5.007 1.00 87.06 86 ARG A N 1
ATOM 625 C CA . ARG A 1 86 ? 11.158 6.488 -6.109 1.00 87.06 86 ARG A CA 1
ATOM 626 C C . ARG A 1 86 ? 11.017 4.979 -6.262 1.00 87.06 86 ARG A C 1
ATOM 628 O O . ARG A 1 86 ? 10.860 4.283 -5.262 1.00 87.06 86 ARG A O 1
ATOM 635 N N . ALA A 1 87 ? 11.102 4.514 -7.504 1.00 86.75 87 ALA A N 1
ATOM 636 C CA . ALA A 1 87 ? 11.111 3.106 -7.892 1.00 86.75 87 ALA A CA 1
ATOM 637 C C . ALA A 1 87 ? 12.205 2.870 -8.945 1.00 86.75 87 ALA A C 1
ATOM 639 O O . ALA A 1 87 ? 11.953 2.224 -9.948 1.00 86.75 87 ALA A O 1
ATOM 640 N N . ASP A 1 88 ? 13.413 3.410 -8.731 1.00 86.56 88 ASP A N 1
ATOM 641 C CA . ASP A 1 88 ? 14.513 3.386 -9.717 1.00 86.56 88 ASP A CA 1
ATOM 642 C C . ASP A 1 88 ? 14.843 1.955 -10.225 1.00 86.56 88 ASP A C 1
ATOM 644 O O . ASP A 1 88 ? 15.278 1.777 -11.359 1.00 86.56 88 ASP A O 1
ATOM 648 N N . GLU A 1 89 ? 14.616 0.932 -9.393 1.00 87.75 89 GLU A N 1
ATOM 649 C CA . GLU A 1 89 ? 14.871 -0.493 -9.676 1.00 87.75 89 GLU A CA 1
ATOM 650 C C . GLU A 1 89 ? 13.573 -1.318 -9.822 1.00 87.75 89 GLU A C 1
ATOM 652 O O . GLU A 1 89 ? 13.602 -2.549 -9.852 1.00 87.75 89 GLU A O 1
ATOM 657 N N . GLY A 1 90 ? 12.424 -0.642 -9.909 1.00 92.50 90 GLY A N 1
ATOM 658 C CA . GLY A 1 90 ? 11.097 -1.243 -9.827 1.00 92.50 90 GLY A CA 1
ATOM 659 C C . GLY A 1 90 ? 10.692 -1.640 -8.402 1.00 92.50 90 GLY A C 1
ATOM 660 O O . GLY A 1 90 ? 11.507 -1.713 -7.480 1.00 92.50 90 GLY A O 1
ATOM 661 N N . LEU A 1 91 ? 9.398 -1.886 -8.210 1.00 94.19 91 LEU A N 1
ATOM 662 C CA . LEU A 1 91 ? 8.818 -2.340 -6.945 1.00 94.19 91 LEU A CA 1
ATOM 663 C C . LEU A 1 91 ? 7.921 -3.547 -7.193 1.00 94.19 91 LEU A C 1
ATOM 665 O O . LEU A 1 91 ? 7.074 -3.528 -8.080 1.00 94.19 91 LEU A O 1
ATOM 669 N N . GLU A 1 92 ? 8.070 -4.578 -6.375 1.00 95.12 92 GLU A N 1
ATOM 670 C CA . GLU A 1 92 ? 7.136 -5.692 -6.281 1.00 95.12 92 GLU A CA 1
ATOM 671 C C . GLU A 1 92 ? 6.357 -5.561 -4.976 1.00 95.12 92 GLU A C 1
ATOM 673 O O . GLU A 1 92 ? 6.946 -5.461 -3.897 1.00 95.12 92 GLU A O 1
ATOM 678 N N . VAL A 1 93 ? 5.034 -5.519 -5.091 1.00 95.75 93 VAL A N 1
ATOM 679 C CA . VAL A 1 93 ? 4.111 -5.271 -3.986 1.00 95.75 93 VAL A CA 1
ATOM 680 C C . VAL A 1 93 ? 3.190 -6.468 -3.854 1.00 95.75 93 VAL A C 1
ATOM 682 O O . VAL A 1 93 ? 2.601 -6.887 -4.847 1.00 95.75 93 VAL A O 1
ATOM 685 N N . THR A 1 94 ? 3.024 -6.972 -2.637 1.00 96.69 94 THR A N 1
ATOM 686 C CA . THR A 1 94 ? 2.032 -7.989 -2.286 1.00 96.69 94 THR A CA 1
ATOM 687 C C . THR A 1 94 ? 1.155 -7.460 -1.161 1.00 96.69 94 THR A C 1
ATOM 689 O O . THR A 1 94 ? 1.652 -6.922 -0.170 1.00 96.69 94 THR A O 1
ATOM 692 N N . ILE A 1 95 ? -0.157 -7.592 -1.334 1.00 96.31 95 ILE A N 1
ATOM 693 C CA . ILE A 1 95 ? -1.169 -7.132 -0.388 1.00 96.31 95 ILE A CA 1
ATOM 694 C C . ILE A 1 95 ? -1.933 -8.343 0.140 1.00 96.31 95 ILE A C 1
ATOM 696 O O . ILE A 1 95 ? -2.537 -9.072 -0.644 1.00 96.31 95 ILE A O 1
ATOM 700 N N . GLY A 1 96 ? -1.935 -8.526 1.461 1.00 94.56 96 GLY A N 1
ATOM 701 C CA . GLY A 1 96 ? -2.638 -9.632 2.112 1.00 94.56 96 GLY A CA 1
ATOM 702 C C . GLY A 1 96 ? -4.157 -9.543 1.940 1.00 94.56 96 GLY A C 1
ATOM 703 O O . GLY A 1 96 ? -4.772 -10.495 1.465 1.00 94.56 96 GLY A O 1
ATOM 704 N N . ASP A 1 97 ? -4.753 -8.386 2.259 1.00 94.50 97 ASP A N 1
ATOM 705 C CA . ASP A 1 97 ? -6.187 -8.116 2.080 1.00 94.50 97 ASP A CA 1
ATOM 706 C C . ASP A 1 97 ? -6.418 -6.889 1.174 1.00 94.50 97 ASP A C 1
ATOM 708 O O . ASP A 1 97 ? -6.451 -5.745 1.647 1.00 94.50 97 ASP A O 1
ATOM 712 N N . PRO A 1 98 ? -6.598 -7.101 -0.144 1.00 93.31 98 PRO A N 1
ATOM 713 C CA . PRO A 1 98 ? -6.832 -6.020 -1.101 1.00 93.31 98 PRO A CA 1
ATOM 714 C C . PRO A 1 98 ? -8.110 -5.214 -0.853 1.00 93.31 98 PRO A C 1
ATOM 716 O O . PRO A 1 98 ? -8.180 -4.047 -1.235 1.00 93.31 98 PRO A O 1
ATOM 719 N N . SER A 1 99 ? -9.108 -5.797 -0.183 1.00 92.81 99 SER A N 1
ATOM 720 C CA . SER A 1 99 ? -10.367 -5.113 0.135 1.00 92.81 99 SER A CA 1
ATOM 721 C C . SER A 1 99 ? -10.217 -4.115 1.291 1.00 92.81 99 SER A C 1
ATOM 723 O O . SER A 1 99 ? -10.997 -3.166 1.417 1.00 92.81 99 SER A O 1
ATOM 725 N N . ALA A 1 100 ? -9.183 -4.296 2.117 1.00 93.62 100 ALA A N 1
ATOM 726 C CA . ALA A 1 100 ? -8.880 -3.464 3.273 1.00 93.62 100 ALA A CA 1
ATOM 727 C C . ALA A 1 100 ? -7.917 -2.305 2.964 1.00 93.62 100 ALA A C 1
ATOM 729 O O . ALA A 1 100 ? -7.618 -1.515 3.867 1.00 93.62 100 ALA A O 1
ATOM 730 N N . VAL A 1 101 ? -7.441 -2.153 1.723 1.00 93.75 101 VAL A N 1
ATOM 731 C CA . VAL A 1 101 ? -6.463 -1.118 1.354 1.00 93.75 101 VAL A CA 1
ATOM 732 C C . VAL A 1 101 ? -6.866 -0.322 0.114 1.00 93.75 101 VAL A C 1
ATOM 734 O O . VAL A 1 101 ? -7.571 -0.792 -0.771 1.00 93.75 101 VAL A O 1
ATOM 737 N N . GLU A 1 102 ? -6.364 0.905 0.024 1.00 92.88 102 GLU A N 1
ATOM 738 C CA . GLU A 1 102 ? -6.355 1.696 -1.201 1.00 92.88 102 GLU A CA 1
ATOM 739 C C . GLU A 1 102 ? -4.917 1.864 -1.678 1.00 92.88 102 GLU A C 1
ATOM 741 O O . GLU A 1 102 ? -4.034 2.272 -0.916 1.00 92.88 102 GLU A O 1
ATOM 746 N N . VAL A 1 103 ? -4.694 1.571 -2.956 1.00 93.75 103 VAL A N 1
ATOM 747 C CA . VAL A 1 103 ? -3.385 1.660 -3.597 1.00 93.75 103 VAL A CA 1
ATOM 748 C C . VAL A 1 103 ? -3.423 2.723 -4.680 1.00 93.75 103 VAL A C 1
ATOM 750 O O . VAL A 1 103 ? -4.355 2.798 -5.480 1.00 93.75 103 VAL A O 1
ATOM 753 N N . PHE A 1 104 ? -2.377 3.535 -4.725 1.00 93.06 104 PHE A N 1
ATOM 754 C CA . PHE A 1 104 ? -2.172 4.545 -5.744 1.00 93.06 104 PHE A CA 1
ATOM 755 C C . PHE A 1 104 ? -0.783 4.365 -6.338 1.00 93.06 104 PHE A C 1
ATOM 757 O O . PHE A 1 104 ? 0.206 4.259 -5.611 1.00 93.06 104 PHE A O 1
ATOM 764 N N . VAL A 1 105 ? -0.716 4.328 -7.663 1.00 92.44 105 VAL A N 1
ATOM 765 C CA . VAL A 1 105 ? 0.526 4.188 -8.422 1.00 92.44 105 VAL A CA 1
ATOM 766 C C . VAL A 1 105 ? 0.669 5.429 -9.284 1.00 92.44 105 VAL A C 1
ATOM 768 O O . VAL A 1 105 ? -0.229 5.739 -10.059 1.00 92.44 105 VAL A O 1
ATOM 771 N N . ASN A 1 106 ? 1.768 6.165 -9.123 1.00 89.25 106 ASN A N 1
ATOM 772 C CA . ASN A 1 106 ? 1.995 7.454 -9.793 1.00 89.25 106 ASN A CA 1
ATOM 773 C C . ASN A 1 106 ? 0.840 8.462 -9.608 1.00 89.25 106 ASN A C 1
ATOM 775 O O . ASN A 1 106 ? 0.496 9.212 -10.518 1.00 89.25 106 ASN A O 1
ATOM 779 N N . GLY A 1 107 ? 0.209 8.456 -8.429 1.00 87.12 107 GLY A N 1
ATOM 780 C CA . GLY A 1 107 ? -0.947 9.302 -8.109 1.00 87.12 107 GLY A CA 1
ATOM 781 C C . GLY A 1 107 ? -2.289 8.817 -8.676 1.00 87.12 107 GLY A C 1
ATOM 782 O O . GLY A 1 107 ? -3.328 9.372 -8.325 1.00 87.12 107 GLY A O 1
ATOM 783 N N . GLU A 1 108 ? -2.309 7.764 -9.496 1.00 89.25 108 GLU A N 1
ATOM 784 C CA . GLU A 1 108 ? -3.538 7.162 -10.013 1.00 89.25 108 GLU A CA 1
ATOM 785 C C . GLU A 1 108 ? -4.008 6.031 -9.094 1.00 89.25 108 GLU A C 1
ATOM 787 O O . GLU A 1 108 ? -3.244 5.117 -8.768 1.00 89.25 108 GLU A O 1
ATOM 792 N N . ARG A 1 109 ? -5.280 6.071 -8.672 1.00 89.56 109 ARG A N 1
ATOM 793 C CA . ARG A 1 109 ? -5.877 4.990 -7.875 1.00 89.56 109 ARG A CA 1
ATOM 794 C C . ARG A 1 109 ? -5.884 3.708 -8.701 1.00 89.56 109 ARG A C 1
ATOM 796 O O . ARG A 1 109 ? -6.500 3.654 -9.764 1.00 89.56 109 ARG A O 1
ATOM 803 N N . ARG A 1 110 ? -5.259 2.663 -8.169 1.00 90.88 110 ARG A N 1
ATOM 804 C CA . ARG A 1 110 ? -5.355 1.306 -8.694 1.00 90.88 110 ARG A CA 1
ATOM 805 C C . ARG A 1 110 ? -6.429 0.570 -7.908 1.00 90.88 110 ARG A C 1
ATOM 807 O O . ARG A 1 110 ? -6.305 0.407 -6.696 1.00 90.88 110 ARG A O 1
ATOM 814 N N . ASP A 1 111 ? -7.492 0.168 -8.593 1.00 90.25 111 ASP A N 1
ATOM 815 C CA . ASP A 1 111 ? -8.525 -0.653 -7.974 1.00 90.25 111 ASP A CA 1
ATOM 816 C C . ASP A 1 111 ? -8.032 -2.096 -7.876 1.00 90.25 111 ASP A C 1
ATOM 818 O O . ASP A 1 111 ? -7.738 -2.724 -8.892 1.00 90.25 111 ASP A O 1
ATOM 822 N N . ILE A 1 112 ? -7.881 -2.570 -6.644 1.00 91.12 112 ILE A N 1
ATOM 823 C CA . ILE A 1 112 ? -7.526 -3.954 -6.319 1.00 91.12 112 ILE A CA 1
ATOM 824 C C . ILE A 1 112 ? -8.553 -4.576 -5.372 1.00 91.12 112 ILE A C 1
ATOM 826 O O . ILE A 1 112 ? -8.336 -5.667 -4.867 1.00 91.12 112 ILE A O 1
ATOM 830 N N . SER A 1 113 ? -9.661 -3.884 -5.096 1.00 88.38 113 SER A N 1
ATOM 831 C CA . SER A 1 113 ? -10.590 -4.276 -4.031 1.00 88.38 113 SER A CA 1
ATOM 832 C C . SER A 1 113 ? -11.332 -5.589 -4.309 1.00 88.38 113 SER A C 1
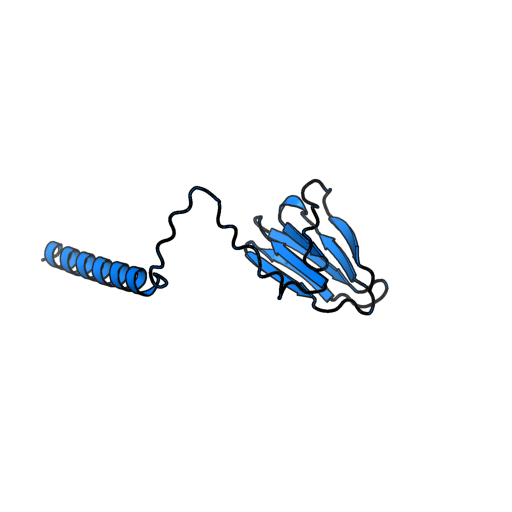ATOM 834 O O . SER A 1 113 ? -11.729 -6.273 -3.368 1.00 88.38 113 SER A O 1
ATOM 836 N N . ASP A 1 114 ? -11.460 -5.959 -5.586 1.00 89.25 114 ASP A N 1
ATOM 837 C CA . ASP A 1 114 ? -12.062 -7.214 -6.052 1.00 89.25 114 ASP A CA 1
ATOM 838 C C . ASP A 1 114 ? -11.042 -8.361 -6.220 1.00 89.25 114 ASP A C 1
ATOM 840 O O . ASP A 1 114 ? -11.414 -9.474 -6.604 1.00 89.25 114 ASP A O 1
ATOM 844 N N . GLU A 1 115 ? -9.754 -8.107 -5.968 1.00 93.62 115 GLU A N 1
ATOM 845 C CA . GLU A 1 115 ? -8.697 -9.109 -6.117 1.00 93.62 115 GLU A CA 1
ATOM 846 C C . GLU A 1 115 ? -8.673 -10.108 -4.949 1.00 93.62 115 GLU A C 1
ATOM 848 O O . GLU A 1 115 ? -9.183 -9.867 -3.852 1.00 93.62 115 GLU A O 1
ATOM 853 N N . GLY A 1 116 ? -8.070 -11.272 -5.196 1.00 89.56 116 GLY A N 1
ATOM 854 C CA . GLY A 1 116 ? -7.901 -12.309 -4.179 1.00 89.56 116 GLY A CA 1
ATOM 855 C C . GLY A 1 116 ? -6.855 -11.950 -3.121 1.00 89.56 116 GLY A C 1
ATOM 856 O O . GLY A 1 116 ? -6.010 -11.088 -3.335 1.00 89.56 116 GLY A O 1
ATOM 857 N N . ALA A 1 117 ? -6.882 -12.663 -1.993 1.00 92.25 117 ALA A N 1
ATOM 858 C CA . ALA A 1 117 ? -5.843 -12.548 -0.970 1.00 92.25 117 ALA A CA 1
ATOM 859 C C . ALA A 1 117 ? -4.437 -12.760 -1.559 1.00 92.25 117 ALA A C 1
ATOM 861 O O . ALA A 1 117 ? -4.269 -13.518 -2.520 1.00 92.25 117 ALA A O 1
ATOM 862 N N . ASP A 1 118 ? -3.448 -12.094 -0.962 1.00 94.00 118 ASP A N 1
ATOM 863 C CA . ASP A 1 118 ? -2.045 -12.114 -1.394 1.00 94.00 118 ASP A CA 1
ATOM 864 C C . ASP A 1 118 ? -1.838 -11.619 -2.839 1.00 94.00 118 ASP A C 1
ATOM 866 O O . ASP A 1 118 ? -0.934 -12.067 -3.554 1.00 94.00 118 ASP A O 1
ATOM 870 N N . TYR A 1 119 ? -2.680 -10.685 -3.296 1.00 95.69 119 TYR A N 1
ATOM 871 C CA . TYR A 1 119 ? -2.558 -10.109 -4.632 1.00 95.69 119 TYR A CA 1
ATOM 872 C C . TYR A 1 119 ? -1.220 -9.383 -4.787 1.00 95.69 119 TYR A C 1
ATOM 874 O O . TYR A 1 119 ? -0.876 -8.485 -4.012 1.00 95.69 119 TYR A O 1
ATOM 882 N N . GLY A 1 120 ? -0.470 -9.778 -5.817 1.00 94.62 120 GLY A N 1
ATOM 883 C CA . GLY A 1 120 ? 0.848 -9.248 -6.129 1.00 94.62 120 GLY A CA 1
ATOM 884 C C . GLY A 1 120 ? 0.872 -8.500 -7.455 1.00 94.62 120 GLY A C 1
ATOM 885 O O . GLY A 1 120 ? 0.335 -8.979 -8.454 1.00 94.62 120 GLY A O 1
ATOM 886 N N . PHE A 1 121 ? 1.539 -7.351 -7.495 1.00 94.62 121 PHE A N 1
ATOM 887 C CA . PHE A 1 121 ? 1.790 -6.624 -8.736 1.00 94.62 121 PHE A CA 1
ATOM 888 C C . PHE A 1 121 ? 3.167 -5.959 -8.735 1.00 94.62 121 PHE A C 1
ATOM 890 O O . PHE A 1 121 ? 3.769 -5.706 -7.691 1.00 94.62 121 PHE A O 1
ATOM 897 N N . THR A 1 122 ? 3.651 -5.641 -9.933 1.00 93.94 122 THR A N 1
ATOM 898 C CA . THR A 1 122 ? 4.936 -4.968 -10.140 1.00 93.94 122 THR A CA 1
ATOM 899 C C . THR A 1 122 ? 4.715 -3.552 -10.669 1.00 93.94 122 THR A C 1
ATOM 901 O O . THR A 1 122 ? 3.751 -3.279 -11.393 1.00 93.94 122 THR A O 1
ATOM 904 N N . ILE A 1 123 ? 5.596 -2.642 -10.272 1.00 91.62 123 ILE A N 1
ATOM 905 C CA . ILE A 1 123 ? 5.733 -1.288 -10.799 1.00 91.62 123 ILE A CA 1
ATOM 906 C C . ILE A 1 123 ? 7.124 -1.201 -11.421 1.00 91.62 123 ILE A C 1
ATOM 908 O O . ILE A 1 123 ? 8.114 -1.448 -10.733 1.00 91.62 123 ILE A O 1
ATOM 912 N N . ASP A 1 124 ? 7.188 -0.857 -12.702 1.00 88.44 124 ASP A N 1
ATOM 913 C CA . ASP A 1 124 ? 8.448 -0.607 -13.401 1.00 88.44 124 ASP A CA 1
ATOM 914 C C . ASP A 1 124 ? 8.996 0.795 -13.069 1.00 88.44 124 ASP A C 1
ATOM 916 O O . ASP A 1 124 ? 8.221 1.721 -12.802 1.00 88.44 124 ASP A O 1
ATOM 920 N N . GLY A 1 125 ? 10.328 0.920 -13.067 1.00 75.00 125 GLY A N 1
ATOM 921 C CA . GLY A 1 125 ? 11.078 2.158 -12.810 1.00 75.00 125 GLY A CA 1
ATOM 922 C C . GLY A 1 125 ? 11.369 3.003 -14.040 1.00 75.00 125 GLY A C 1
ATOM 923 O O . GLY A 1 125 ? 11.507 2.422 -15.143 1.00 75.00 125 GLY A O 1
#

Sequence (125 aa):
MAIVGAVVLLVTLLALGGFFLYRSLPGTNVSANASGTASEAPDTENMGVLYIRVIGESSEVFVRIPGGDVLMDQEMSQGQSVNYNRADEGLEVTIGDPSAVEVFVNGERRDISDEGADYGFTIDG

pLDDT: mean 81.28, std 17.6, range [35.16, 96.69]

Secondary structure (DSSP, 8-state):
-HHHHHHHHHHHHHHHHHHHHHHHS------------------GGG--SEEEEE-SSEEEEEEE-TTS-EEEEEEEETT-EEEES--TT-EEEEES-GGGEEEEETTEEE--TTSPTTEEEEE--

Foldseek 3Di:
DVVVVVVVVVVVVVVVVVVVVVVPDDDDPDDDDDDDPPPVLPPLVQQAQKKKAFQAAKKFKWKDQVVGDTPDTDIDGHGDMDHDNDQQRKMKIWIQQLLGMWMDGNSHTDRCNPPDGRDIDIDDD

Radius of gyration: 22.03 Å; chains: 1; bounding box: 42×43×62 Å